Protein AF-A0A961Y3U8-F1 (afdb_monomer)

Secondary structure (DSSP, 8-state):
--GGGGG---SSS-----------HHHHHHHHHHHHHS-EEHHHHHHHH--S-HHHHHHHHHHIIIII--EEEEPP-S-TT-GGGGPPEEEE-HHHHHHHHHTT-PPPPSS------S----HHHHHHHHHHHHHHT-

Radius of gyration: 15.27 Å; Cα contacts (8 Å, |Δi|>4): 155; chains: 1; bounding box: 36×42×36 Å

Foldseek 3Di:
DDPVVVPDADPADADAPQDDDDDDPLNLVVLQVLLQLFKDFLVLSCLSSVDPDSVVVVVVVNCCVHHQVQKHWDQQPDDPPDPCSRTTIIHGDPSVVVVCVVVVNHDDHNDDDDPDDDDDNDVVSVVSVVVSCVVSVD

Solvent-accessible surface area (backbone atoms only — not comparable to full-atom values): 8425 Å² total; per-residue (Å²): 135,71,82,75,71,80,74,66,74,57,88,73,52,74,63,59,84,81,62,88,77,83,86,46,75,68,55,53,50,51,46,40,52,21,58,21,63,42,61,35,42,64,66,54,52,40,68,75,66,61,60,98,44,65,68,61,50,53,53,47,56,45,46,37,34,30,55,70,39,28,32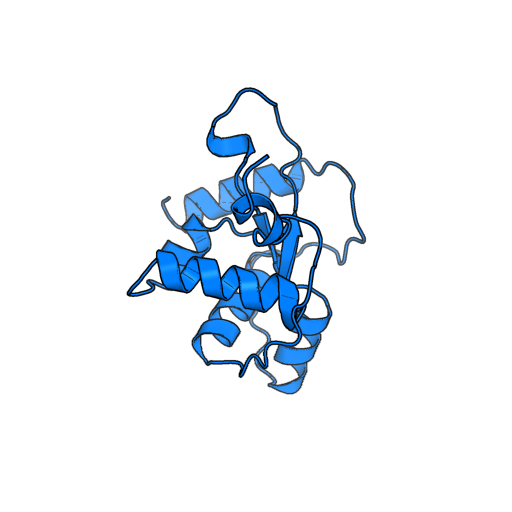,43,60,44,79,56,84,54,63,101,83,48,88,70,38,75,50,58,34,35,27,52,23,70,61,31,50,55,53,29,55,78,67,73,57,69,62,80,60,79,55,94,67,77,94,73,82,77,92,68,82,52,72,64,57,57,53,49,41,55,54,47,31,64,75,69,74,102

Mean predicted aligned error: 8.27 Å

Nearest PDB structures (foldseek):
  5x11-assembly2_E  TM=5.876E-01  e=1.554E-01  Bacillus spizizenii str. W23
  5yi2-assembly2_E  TM=6.083E-01  e=3.438E-01  Lactococcus lactis subsp. lactis Il1403
  4yif-assembly1_A  TM=4.173E-01  e=4.577E-02  Mycobacterium tuberculosis H37Rv
  5fj9-assembly1_O  TM=6.429E-01  e=3.506E+00  Saccharomyces cerevisiae
  5fja-assembly1_O  TM=5.969E-01  e=4.211E+00  Saccharomyces cerevisiae

Sequence (138 aa):
MSPETLLRRSRFRRTPAGKRVEVTTRDIAILQWLYRYRYLSRDHLIAAIGPRSQKRFIERLGDLFHETGFIARRVPAAEPFSARATQAIYEIAAKGIEYLEQLEMLPNRAVTFSRQTKRSYNPQALHTMAIIDALLAI

pLDDT: mean 80.0, std 17.68, range [35.94, 97.94]

Structure (mmCIF, N/CA/C/O backbone):
data_AF-A0A961Y3U8-F1
#
_entry.id   AF-A0A961Y3U8-F1
#
loop_
_atom_site.group_PDB
_atom_site.id
_atom_site.type_symbol
_atom_site.label_atom_id
_atom_site.label_alt_id
_atom_site.label_comp_id
_atom_site.label_asym_id
_atom_site.label_entity_id
_atom_site.label_seq_id
_atom_site.pdbx_PDB_ins_code
_atom_site.Cartn_x
_atom_site.Cartn_y
_atom_site.Cartn_z
_atom_site.occupancy
_atom_site.B_iso_or_equiv
_atom_site.auth_seq_id
_atom_site.auth_comp_id
_atom_site.auth_asym_id
_atom_site.auth_atom_id
_atom_site.pdbx_PDB_model_num
ATOM 1 N N . MET A 1 1 ? 12.735 25.930 17.504 1.00 41.12 1 MET A N 1
ATOM 2 C CA . MET A 1 1 ? 12.344 24.562 17.091 1.00 41.12 1 MET A CA 1
ATOM 3 C C . MET A 1 1 ? 10.841 24.593 16.829 1.00 41.12 1 MET A C 1
ATOM 5 O O . MET A 1 1 ? 10.092 24.765 17.780 1.00 41.12 1 MET A O 1
ATOM 9 N N . SER A 1 2 ? 10.399 24.612 15.566 1.00 35.94 2 SER A N 1
ATOM 10 C CA . SER A 1 2 ? 8.998 24.928 15.224 1.00 35.94 2 SER A CA 1
ATOM 11 C C . SER A 1 2 ? 8.033 23.762 15.520 1.00 35.94 2 SER A C 1
ATOM 13 O O . SER A 1 2 ? 8.374 22.610 15.221 1.00 35.94 2 SER A O 1
ATOM 15 N N . PRO A 1 3 ? 6.824 24.037 16.056 1.00 47.81 3 PRO A N 1
ATOM 16 C CA . PRO A 1 3 ? 5.859 23.028 16.522 1.00 47.81 3 PRO A CA 1
ATOM 17 C C . PRO A 1 3 ? 5.333 22.072 15.431 1.00 47.81 3 PRO A C 1
ATOM 19 O O . PRO A 1 3 ? 4.791 21.015 15.742 1.00 47.81 3 PRO A O 1
ATOM 22 N N . GLU A 1 4 ? 5.552 22.376 14.151 1.00 48.09 4 GLU A N 1
ATOM 23 C CA . GLU A 1 4 ? 5.099 21.559 13.014 1.00 48.09 4 GLU A CA 1
ATOM 24 C C . GLU A 1 4 ? 5.853 20.228 12.849 1.00 48.09 4 GLU A C 1
ATOM 26 O O . GLU A 1 4 ? 5.362 19.298 12.206 1.00 48.09 4 GLU A O 1
ATOM 31 N N . THR A 1 5 ? 7.035 20.090 13.454 1.00 46.62 5 THR A N 1
ATOM 32 C CA . THR A 1 5 ? 7.845 18.864 13.337 1.00 46.62 5 THR A CA 1
ATOM 33 C C . THR A 1 5 ? 7.292 17.685 14.150 1.00 46.62 5 THR A C 1
ATOM 35 O O . THR A 1 5 ? 7.612 16.537 13.841 1.00 46.62 5 THR A O 1
ATOM 38 N N . LEU A 1 6 ? 6.397 17.934 15.115 1.00 48.31 6 LEU A N 1
ATOM 39 C CA . LEU A 1 6 ? 5.789 16.912 15.982 1.00 48.31 6 LEU A CA 1
ATOM 40 C C . LEU A 1 6 ? 4.635 16.124 15.325 1.00 48.31 6 LEU A C 1
ATOM 42 O O . LEU A 1 6 ? 4.268 15.061 15.818 1.00 48.31 6 LEU A O 1
ATOM 46 N N . LEU A 1 7 ? 4.083 16.593 14.198 1.00 59.19 7 LEU A N 1
ATOM 47 C CA . LEU A 1 7 ? 2.902 15.992 13.546 1.00 59.19 7 LEU A CA 1
ATOM 48 C C . LEU A 1 7 ? 3.224 15.052 12.370 1.00 59.19 7 LEU A C 1
ATOM 50 O O . LEU A 1 7 ? 2.327 14.396 11.830 1.00 59.19 7 LEU A O 1
ATOM 54 N N . ARG A 1 8 ? 4.491 14.945 11.946 1.00 69.44 8 ARG A N 1
ATOM 55 C CA . ARG A 1 8 ? 4.863 14.120 10.787 1.00 69.44 8 ARG A CA 1
ATOM 56 C C . ARG A 1 8 ? 5.069 12.659 11.190 1.00 69.44 8 ARG A C 1
ATOM 58 O O . ARG A 1 8 ? 6.052 12.308 11.836 1.00 69.44 8 ARG A O 1
ATOM 65 N N . ARG A 1 9 ? 4.167 11.776 10.745 1.00 80.19 9 ARG A N 1
ATOM 66 C CA . ARG A 1 9 ? 4.288 10.324 10.969 1.00 80.19 9 ARG A CA 1
ATOM 67 C C . ARG A 1 9 ? 5.557 9.760 10.322 1.00 80.19 9 ARG A C 1
ATOM 69 O O . ARG A 1 9 ? 5.947 10.166 9.224 1.00 80.19 9 ARG A O 1
ATOM 76 N N . SER A 1 10 ? 6.190 8.797 10.995 1.00 82.69 10 SER A N 1
ATOM 77 C CA . SER A 1 10 ? 7.410 8.156 10.495 1.00 82.69 10 SER A CA 1
ATOM 78 C C . SER A 1 10 ? 7.162 7.451 9.162 1.00 82.69 10 SER A C 1
ATOM 80 O O . SER A 1 10 ? 6.162 6.772 8.967 1.00 82.69 10 SER A O 1
ATOM 82 N N . ARG A 1 11 ? 8.100 7.558 8.220 1.00 77.62 11 ARG A N 1
ATOM 83 C CA . ARG A 1 11 ? 7.929 6.935 6.903 1.00 77.62 11 ARG A CA 1
ATOM 84 C C . ARG A 1 11 ? 7.971 5.406 6.948 1.00 77.62 11 ARG A C 1
ATOM 86 O O . ARG A 1 11 ? 7.257 4.776 6.170 1.00 77.62 11 ARG A O 1
ATOM 93 N N . PHE A 1 12 ? 8.794 4.838 7.830 1.00 82.31 12 PHE A N 1
ATOM 94 C CA . PHE A 1 12 ? 9.120 3.404 7.865 1.00 82.31 12 PHE A CA 1
ATOM 95 C C . PHE A 1 12 ? 8.744 2.717 9.181 1.00 82.31 12 PHE A C 1
ATOM 97 O O . PHE A 1 12 ? 8.661 1.491 9.231 1.00 82.31 12 PHE A O 1
ATOM 104 N N . ARG A 1 13 ? 8.489 3.483 10.247 1.00 85.94 13 ARG A N 1
ATOM 105 C CA . ARG A 1 13 ? 7.957 2.961 11.509 1.00 85.94 13 ARG A CA 1
ATOM 106 C C . ARG A 1 13 ? 6.463 3.261 11.579 1.00 85.94 13 ARG A C 1
ATOM 108 O O . ARG A 1 13 ? 6.029 4.354 11.229 1.00 85.94 13 ARG A O 1
ATOM 115 N N . ARG A 1 14 ? 5.665 2.288 12.022 1.00 89.19 14 ARG A N 1
ATOM 116 C CA . ARG A 1 14 ? 4.233 2.511 12.248 1.00 89.19 14 ARG A CA 1
ATOM 117 C C . ARG A 1 14 ? 4.042 3.390 13.484 1.00 89.19 14 ARG A C 1
ATOM 119 O O . ARG A 1 14 ? 4.683 3.163 14.507 1.00 89.19 14 ARG A O 1
ATOM 126 N N . THR A 1 15 ? 3.143 4.359 13.368 1.00 90.12 15 THR A N 1
ATOM 127 C CA . THR A 1 15 ? 2.723 5.268 14.434 1.00 90.12 15 THR A CA 1
ATOM 128 C C . THR A 1 15 ? 1.208 5.423 14.277 1.00 90.12 15 THR A C 1
ATOM 130 O O . THR A 1 15 ? 0.771 6.365 13.612 1.00 90.12 15 THR A O 1
ATOM 133 N N . PRO A 1 16 ? 0.417 4.433 14.738 1.00 87.31 16 PRO A N 1
ATOM 134 C CA . PRO A 1 16 ? -1.040 4.507 14.675 1.00 87.31 16 PRO A CA 1
ATOM 135 C C . PRO A 1 16 ? -1.517 5.713 15.483 1.00 87.31 16 PRO A C 1
ATOM 137 O O . PRO A 1 16 ? -0.977 5.970 16.558 1.00 87.31 16 PRO A O 1
ATOM 140 N N . ALA A 1 17 ? -2.515 6.440 14.986 1.00 89.19 17 ALA A N 1
ATOM 141 C CA . ALA A 1 17 ? -3.150 7.519 15.749 1.00 89.19 17 ALA A CA 1
ATOM 142 C C . ALA A 1 17 ? -4.552 7.138 16.241 1.00 89.19 17 ALA A C 1
ATOM 144 O O . ALA A 1 17 ? -5.278 7.994 16.736 1.00 89.19 17 ALA A O 1
ATOM 145 N N . GLY A 1 18 ? -4.960 5.877 16.060 1.00 87.62 18 GLY A N 1
ATOM 146 C CA . GLY A 1 18 ? -6.297 5.412 16.433 1.00 87.62 18 GLY A CA 1
ATOM 147 C C . GLY A 1 18 ? -7.384 5.859 15.456 1.00 87.62 18 GLY A C 1
ATOM 148 O O . GLY A 1 18 ? -8.572 5.774 15.765 1.00 87.62 18 GLY A O 1
ATOM 149 N N . LYS A 1 19 ? -7.001 6.325 14.261 1.00 89.25 19 LYS A N 1
ATOM 150 C CA . LYS A 1 19 ? -7.957 6.671 13.210 1.00 89.25 19 LYS A CA 1
ATOM 151 C C . LYS A 1 19 ? -8.666 5.396 12.754 1.00 89.25 19 LYS A C 1
ATOM 153 O O . LYS A 1 19 ? -8.016 4.446 12.320 1.00 89.25 19 LYS A O 1
ATOM 158 N N . ARG A 1 20 ? -10.001 5.392 12.792 1.00 89.69 20 ARG A N 1
ATOM 159 C CA . ARG A 1 20 ? -10.791 4.321 12.173 1.00 89.69 20 ARG A CA 1
ATOM 160 C C . ARG A 1 20 ? -10.642 4.405 10.656 1.00 89.69 20 ARG A C 1
ATOM 162 O O . ARG A 1 20 ? -10.902 5.445 10.052 1.00 89.69 20 ARG A O 1
ATOM 169 N N . VAL A 1 21 ? -10.183 3.313 10.054 1.00 92.12 21 VAL A N 1
ATOM 170 C CA . VAL A 1 21 ? -9.986 3.188 8.610 1.00 92.12 21 VAL A CA 1
ATOM 171 C C . VAL A 1 21 ? -10.966 2.147 8.094 1.00 92.12 21 VAL A C 1
ATOM 173 O O . VAL A 1 21 ? -10.732 0.951 8.234 1.00 92.12 21 VAL A O 1
ATOM 176 N N . GLU A 1 22 ? -12.063 2.606 7.498 1.00 95.56 22 GLU A N 1
ATOM 177 C CA . GLU A 1 22 ? -12.980 1.735 6.758 1.00 95.56 22 GLU A CA 1
ATOM 178 C C . GLU A 1 22 ? -12.334 1.330 5.441 1.00 95.56 22 GLU A C 1
ATOM 180 O O . GLU A 1 22 ? -11.902 2.196 4.678 1.00 95.56 22 GLU A O 1
ATOM 185 N N . VAL A 1 23 ? -12.222 0.030 5.190 1.00 96.00 23 VAL A N 1
ATOM 186 C CA . VAL A 1 23 ? -11.562 -0.505 3.997 1.00 96.00 23 VAL A CA 1
ATOM 187 C C . VAL A 1 23 ? -12.485 -0.350 2.790 1.00 96.00 23 VAL A C 1
ATOM 189 O O . VAL A 1 23 ? -13.647 -0.736 2.831 1.00 96.00 23 VAL A O 1
ATOM 192 N N . THR A 1 24 ? -11.965 0.220 1.706 1.00 96.81 24 THR A N 1
ATOM 193 C CA . THR A 1 24 ? -12.710 0.468 0.466 1.00 96.81 24 THR A CA 1
ATOM 194 C C . THR A 1 24 ? -12.322 -0.527 -0.625 1.00 96.81 24 THR A C 1
ATOM 196 O O . THR A 1 24 ? -11.246 -1.126 -0.582 1.00 96.81 24 THR A O 1
ATOM 199 N N . THR A 1 25 ? -13.125 -0.622 -1.688 1.00 96.81 25 THR A N 1
ATOM 200 C CA . THR A 1 25 ? -12.800 -1.426 -2.882 1.00 96.81 25 THR A CA 1
ATOM 201 C C . THR A 1 25 ? -11.451 -1.046 -3.500 1.00 96.81 25 THR A C 1
ATOM 203 O O . THR A 1 25 ? -10.725 -1.901 -4.001 1.00 96.81 25 THR A O 1
ATOM 206 N N . ARG A 1 26 ? -11.060 0.235 -3.421 1.00 96.88 26 ARG A N 1
ATOM 207 C CA . ARG A 1 26 ? -9.742 0.687 -3.892 1.00 96.88 26 ARG A CA 1
ATOM 208 C C . ARG A 1 26 ? -8.612 0.135 -3.030 1.00 96.88 26 ARG A C 1
ATOM 210 O O . ARG A 1 26 ? -7.555 -0.185 -3.559 1.00 96.88 26 ARG A O 1
ATOM 217 N N . ASP A 1 27 ? -8.819 0.035 -1.722 1.00 97.69 27 ASP A N 1
ATOM 218 C CA . ASP A 1 27 ? -7.814 -0.539 -0.831 1.00 97.69 27 ASP A CA 1
ATOM 219 C C . ASP A 1 27 ? -7.657 -2.034 -1.095 1.00 97.69 27 ASP A C 1
ATOM 221 O O . ASP A 1 27 ? -6.530 -2.508 -1.185 1.00 97.69 27 ASP A O 1
ATOM 225 N N . ILE A 1 28 ? -8.764 -2.749 -1.326 1.00 97.94 28 ILE A N 1
ATOM 226 C CA . ILE A 1 28 ? -8.739 -4.152 -1.761 1.00 97.94 28 ILE A CA 1
ATOM 227 C C . ILE A 1 28 ? -7.921 -4.288 -3.051 1.00 97.94 28 ILE A C 1
ATOM 229 O O . ILE A 1 28 ? -7.007 -5.108 -3.102 1.00 97.94 28 ILE A O 1
ATOM 233 N N . ALA A 1 29 ? -8.160 -3.430 -4.049 1.00 97.38 29 ALA A N 1
ATOM 234 C CA . ALA A 1 29 ? -7.377 -3.431 -5.283 1.00 97.38 29 ALA A CA 1
ATOM 235 C C . ALA A 1 29 ? -5.876 -3.203 -5.016 1.00 97.38 29 ALA A C 1
ATOM 237 O O . ALA A 1 29 ? -5.042 -3.937 -5.542 1.00 97.38 29 ALA A O 1
ATOM 238 N N . ILE A 1 30 ? -5.508 -2.250 -4.149 1.00 97.19 30 ILE A N 1
ATOM 239 C CA . ILE A 1 30 ? -4.106 -2.038 -3.743 1.00 97.19 30 ILE A CA 1
ATOM 240 C C . ILE A 1 30 ? -3.511 -3.325 -3.154 1.00 97.19 30 ILE A C 1
ATOM 242 O O . ILE A 1 30 ? -2.405 -3.713 -3.532 1.00 97.19 30 ILE A O 1
ATOM 246 N N . LEU A 1 31 ? -4.229 -4.002 -2.251 1.00 96.94 31 LEU A N 1
ATOM 247 C CA . LEU A 1 31 ? -3.763 -5.254 -1.652 1.00 96.94 31 LEU A CA 1
ATOM 248 C C . LEU A 1 31 ? -3.597 -6.354 -2.705 1.00 96.94 31 LEU A C 1
ATOM 250 O O . LEU A 1 31 ? -2.580 -7.039 -2.697 1.00 96.94 31 LEU A O 1
ATOM 254 N N . GLN A 1 32 ? -4.532 -6.494 -3.644 1.00 95.50 32 GLN A N 1
ATOM 255 C CA . GLN A 1 32 ? -4.444 -7.483 -4.722 1.00 95.50 32 GLN A CA 1
ATOM 256 C C . GLN A 1 32 ? -3.228 -7.244 -5.625 1.00 95.50 32 GLN A C 1
ATOM 258 O O . GLN A 1 32 ? -2.491 -8.183 -5.930 1.00 95.50 32 GLN A O 1
ATOM 263 N N . TRP A 1 33 ? -2.960 -5.991 -5.998 1.00 94.62 33 TRP A N 1
ATOM 264 C CA . TRP A 1 33 ? -1.767 -5.623 -6.765 1.00 94.62 33 TRP A CA 1
ATOM 265 C C . TRP A 1 33 ? -0.478 -5.928 -5.995 1.00 94.62 33 TRP A C 1
ATOM 267 O O . TRP A 1 33 ? 0.448 -6.537 -6.539 1.00 94.62 33 TRP A O 1
ATOM 277 N N . LEU A 1 34 ? -0.434 -5.575 -4.708 1.00 92.94 34 LEU A N 1
ATOM 278 C CA . LEU A 1 34 ? 0.704 -5.880 -3.841 1.00 92.94 34 LEU A CA 1
ATOM 279 C C . LEU A 1 34 ? 0.873 -7.382 -3.596 1.00 92.94 34 LEU A C 1
ATOM 281 O O . LEU A 1 34 ? 2.002 -7.841 -3.472 1.00 92.94 34 LEU A O 1
ATOM 285 N N . TYR A 1 35 ? -0.201 -8.169 -3.559 1.00 91.81 35 TYR A N 1
ATOM 286 C CA . TYR A 1 35 ? -0.107 -9.626 -3.492 1.00 91.81 35 TYR A CA 1
ATOM 287 C C . TYR A 1 35 ? 0.463 -10.195 -4.793 1.00 91.81 35 TYR A C 1
ATOM 289 O O . TYR A 1 35 ? 1.412 -10.985 -4.771 1.00 91.81 35 TYR A O 1
ATOM 297 N N . ARG A 1 36 ? -0.080 -9.748 -5.932 1.00 88.69 36 ARG A N 1
ATOM 298 C CA . ARG A 1 36 ? 0.279 -10.235 -7.265 1.00 88.69 36 ARG A CA 1
ATOM 299 C C . ARG A 1 36 ? 1.747 -10.000 -7.599 1.00 88.69 36 ARG A C 1
ATOM 301 O O . ARG A 1 36 ? 2.376 -10.927 -8.103 1.00 88.69 36 ARG A O 1
ATOM 308 N N . TYR A 1 37 ? 2.272 -8.809 -7.300 1.00 84.56 37 TYR A N 1
ATOM 309 C CA . TYR A 1 37 ? 3.621 -8.375 -7.698 1.00 84.56 37 TYR A CA 1
ATOM 310 C C . TYR A 1 37 ? 4.618 -8.247 -6.544 1.00 84.56 37 TYR A C 1
ATOM 312 O O . TYR A 1 37 ? 5.812 -8.073 -6.776 1.00 84.56 37 TYR A O 1
ATOM 320 N N . ARG A 1 38 ? 4.158 -8.386 -5.295 1.00 83.12 38 ARG A N 1
ATOM 321 C CA . ARG A 1 38 ? 4.935 -8.312 -4.044 1.00 83.12 38 ARG A CA 1
ATOM 322 C C . ARG A 1 38 ? 5.550 -6.948 -3.715 1.00 83.12 38 ARG A C 1
ATOM 324 O O . ARG A 1 38 ? 5.432 -6.530 -2.566 1.00 83.12 38 ARG A O 1
ATOM 331 N N . TYR A 1 39 ? 6.211 -6.287 -4.662 1.00 85.94 39 TYR A N 1
ATOM 332 C CA . TYR A 1 39 ? 6.931 -5.032 -4.454 1.00 85.94 39 TYR A CA 1
ATOM 333 C C . TYR A 1 39 ? 6.474 -3.990 -5.464 1.00 85.94 39 TYR A C 1
ATOM 335 O O . TYR A 1 39 ? 6.718 -4.138 -6.653 1.00 85.94 39 TYR A O 1
ATOM 343 N N . LEU A 1 40 ? 5.821 -2.927 -5.000 1.00 88.19 40 LEU A N 1
ATOM 344 C CA . LEU A 1 40 ? 5.397 -1.830 -5.870 1.00 88.19 40 LEU A CA 1
ATOM 345 C C . LEU A 1 40 ? 5.845 -0.493 -5.290 1.00 88.19 40 LEU A C 1
ATOM 347 O O . LEU A 1 40 ? 5.769 -0.265 -4.082 1.00 88.19 40 LEU A O 1
ATOM 351 N N . SER A 1 41 ? 6.317 0.407 -6.151 1.00 88.81 41 SER A N 1
ATOM 352 C CA . SER A 1 41 ? 6.553 1.797 -5.778 1.00 88.81 41 SER A CA 1
ATOM 353 C C . SER A 1 41 ? 5.217 2.542 -5.691 1.00 88.81 41 SER A C 1
ATOM 355 O O . SER A 1 41 ? 4.157 2.036 -6.071 1.00 88.81 41 SER A O 1
ATOM 357 N N . ARG A 1 42 ? 5.258 3.786 -5.206 1.00 90.88 42 ARG A N 1
ATOM 358 C CA . ARG A 1 42 ? 4.098 4.680 -5.309 1.00 90.88 42 ARG A CA 1
ATOM 359 C C . ARG A 1 42 ? 3.651 4.836 -6.766 1.00 90.88 42 ARG A C 1
ATOM 361 O O . ARG A 1 42 ? 2.452 4.847 -7.016 1.00 90.88 42 ARG A O 1
ATOM 368 N N . ASP A 1 43 ? 4.594 4.980 -7.689 1.00 89.00 43 ASP A N 1
ATOM 369 C CA . ASP A 1 43 ? 4.280 5.341 -9.069 1.00 89.00 43 ASP A CA 1
ATOM 370 C C . ASP A 1 43 ? 3.677 4.138 -9.811 1.00 89.00 43 ASP A C 1
ATOM 372 O O . ASP A 1 43 ? 2.666 4.302 -10.487 1.00 89.00 43 ASP A O 1
ATOM 376 N N . HIS A 1 44 ? 4.149 2.914 -9.524 1.00 90.69 44 HIS A N 1
ATOM 377 C CA . HIS A 1 44 ? 3.483 1.673 -9.947 1.00 90.69 44 HIS A CA 1
ATOM 378 C C . HIS A 1 44 ? 2.033 1.607 -9.479 1.00 90.69 44 HIS A C 1
ATOM 380 O O . HIS A 1 44 ? 1.132 1.332 -10.264 1.00 90.69 44 HIS A O 1
ATOM 386 N N . LEU A 1 45 ? 1.795 1.873 -8.193 1.00 93.44 45 LEU A N 1
ATOM 387 C CA . LEU A 1 45 ? 0.447 1.845 -7.633 1.00 93.44 45 LEU A CA 1
ATOM 388 C C . LEU A 1 45 ? -0.443 2.948 -8.223 1.00 93.44 45 LEU A C 1
ATOM 390 O O . LEU A 1 45 ? -1.630 2.721 -8.424 1.00 93.44 45 LEU A O 1
ATOM 394 N N . ILE A 1 46 ? 0.103 4.131 -8.514 1.00 93.69 46 ILE A N 1
ATOM 395 C CA . ILE A 1 46 ? -0.648 5.215 -9.157 1.00 93.69 46 ILE A CA 1
ATOM 396 C C . ILE A 1 46 ? -1.029 4.830 -10.585 1.00 93.69 46 ILE A C 1
ATOM 398 O O . ILE A 1 46 ? -2.191 4.992 -10.944 1.00 93.69 46 ILE A O 1
ATOM 402 N N . ALA A 1 47 ? -0.100 4.305 -11.379 1.00 91.44 47 ALA A N 1
ATOM 403 C CA . ALA A 1 47 ? -0.396 3.894 -12.747 1.00 91.44 47 ALA A CA 1
ATOM 404 C C . ALA A 1 47 ? -1.374 2.715 -12.801 1.00 91.44 47 ALA A C 1
ATOM 406 O O . ALA A 1 47 ? -2.319 2.742 -13.580 1.00 91.44 47 ALA A O 1
ATOM 407 N N . ALA A 1 48 ? -1.207 1.725 -11.919 1.00 91.25 48 ALA A N 1
ATOM 408 C CA . ALA A 1 48 ? -2.077 0.554 -11.862 1.00 91.25 48 ALA A CA 1
ATOM 409 C C . ALA A 1 48 ? -3.507 0.879 -11.391 1.00 91.25 48 ALA A C 1
ATOM 411 O O . ALA A 1 48 ? -4.467 0.274 -11.862 1.00 91.25 48 ALA A O 1
ATOM 412 N N . ILE A 1 49 ? -3.663 1.806 -10.438 1.00 95.06 49 ILE A N 1
ATOM 413 C CA . ILE A 1 49 ? -4.969 2.131 -9.836 1.00 95.06 49 ILE A CA 1
ATOM 414 C C . ILE A 1 49 ? -5.654 3.322 -10.522 1.00 95.06 49 ILE A C 1
ATOM 416 O O . ILE A 1 49 ? -6.875 3.455 -10.433 1.00 95.06 49 ILE A O 1
ATOM 420 N N . GLY A 1 50 ? -4.898 4.222 -11.156 1.00 94.94 50 GLY A N 1
ATOM 421 C CA . GLY A 1 50 ? -5.420 5.446 -11.770 1.00 94.94 50 GLY A CA 1
ATOM 422 C C . GLY A 1 50 ? -6.202 6.348 -10.799 1.00 94.94 50 GLY A C 1
ATOM 423 O O . GLY A 1 50 ? -7.356 6.692 -11.074 1.00 94.94 50 GLY A O 1
ATOM 424 N N . PRO A 1 51 ? -5.657 6.731 -9.623 1.00 94.88 51 PRO A N 1
ATOM 425 C CA . PRO A 1 51 ? -6.406 7.526 -8.659 1.00 94.88 51 PRO A CA 1
ATOM 426 C C . PRO A 1 51 ? -6.642 8.956 -9.167 1.00 94.88 51 PRO A C 1
ATOM 428 O O . PRO A 1 51 ? -5.713 9.637 -9.589 1.00 94.88 51 PRO A O 1
ATOM 431 N N . ARG A 1 52 ? -7.866 9.474 -8.984 1.00 94.25 52 ARG A N 1
ATOM 432 C CA . ARG A 1 52 ? -8.222 10.873 -9.316 1.00 94.25 52 ARG A CA 1
ATOM 433 C C . ARG A 1 52 ? -7.347 11.920 -8.614 1.00 94.25 52 ARG A C 1
ATOM 435 O O . ARG A 1 52 ? -7.183 13.023 -9.113 1.00 94.25 52 ARG A O 1
ATOM 442 N N . SER A 1 53 ? -6.825 11.601 -7.428 1.00 95.88 53 SER A N 1
ATOM 443 C CA . SER A 1 53 ? -5.939 12.482 -6.665 1.00 95.88 53 SER A CA 1
ATOM 444 C C . SER A 1 53 ? -4.762 11.691 -6.113 1.00 95.88 53 SER A C 1
ATOM 446 O O . SER A 1 53 ? -4.923 10.880 -5.197 1.00 95.88 53 SER A O 1
ATOM 448 N N . GLN A 1 54 ? -3.565 11.969 -6.631 1.00 94.38 54 GLN A N 1
ATOM 449 C CA . GLN A 1 54 ? -2.336 11.338 -6.151 1.00 94.38 54 GLN A CA 1
ATOM 450 C C . GLN A 1 54 ? -2.056 11.681 -4.682 1.00 94.38 54 GLN A C 1
ATOM 452 O O . GLN A 1 54 ? -1.671 10.805 -3.914 1.00 94.38 54 GLN A O 1
ATOM 457 N N . LYS A 1 55 ? -2.317 12.927 -4.255 1.00 93.75 55 LYS A N 1
ATOM 458 C CA . LYS A 1 55 ? -2.138 13.351 -2.856 1.00 93.75 55 LYS A CA 1
ATOM 459 C C . LYS A 1 55 ? -2.970 12.491 -1.898 1.00 93.75 55 LYS A C 1
ATOM 461 O O . LYS A 1 55 ? -2.408 11.868 -1.000 1.00 93.75 55 LYS A O 1
ATOM 466 N N . ARG A 1 56 ? -4.285 12.391 -2.134 1.00 94.69 56 ARG A N 1
ATOM 467 C CA . ARG A 1 56 ? -5.185 11.572 -1.300 1.00 94.69 56 ARG A CA 1
ATOM 468 C C . ARG A 1 56 ? -4.823 10.089 -1.350 1.00 94.69 56 ARG A C 1
ATOM 470 O O . ARG A 1 56 ? -4.954 9.390 -0.353 1.00 94.69 56 ARG A O 1
ATOM 477 N N . PHE A 1 57 ? -4.344 9.605 -2.495 1.00 96.00 57 PHE A N 1
ATOM 478 C CA . PHE A 1 57 ? -3.873 8.229 -2.630 1.00 96.00 57 PHE A CA 1
ATOM 479 C C . PHE A 1 57 ? -2.642 7.952 -1.754 1.00 96.00 57 PHE A C 1
ATOM 481 O O . PHE A 1 57 ? -2.597 6.947 -1.051 1.00 96.00 57 PHE A O 1
ATOM 488 N N . ILE A 1 58 ? -1.673 8.871 -1.719 1.00 93.69 58 ILE A N 1
ATOM 489 C CA . ILE A 1 58 ? -0.484 8.756 -0.860 1.00 93.69 58 ILE A CA 1
ATOM 490 C C . ILE A 1 58 ? -0.865 8.808 0.623 1.00 93.69 58 ILE A C 1
ATOM 492 O O . ILE A 1 58 ? -0.356 8.008 1.409 1.00 93.69 58 ILE A O 1
ATOM 496 N N . GLU A 1 59 ? -1.769 9.713 1.007 1.00 93.88 59 GLU A N 1
ATOM 497 C CA . GLU A 1 59 ? -2.325 9.768 2.367 1.00 93.88 59 GLU A CA 1
ATOM 498 C C . GLU A 1 59 ? -2.977 8.431 2.736 1.00 93.88 59 GLU A C 1
ATOM 500 O O . GLU A 1 59 ? -2.725 7.892 3.816 1.00 93.88 59 GLU A O 1
ATOM 505 N N . ARG A 1 60 ? -3.716 7.829 1.796 1.00 96.00 60 ARG A N 1
ATOM 506 C CA . ARG A 1 60 ? -4.358 6.528 1.987 1.00 96.00 60 ARG A CA 1
ATOM 507 C C . ARG A 1 60 ? -3.363 5.383 2.160 1.00 96.00 60 ARG A C 1
ATOM 509 O O . ARG A 1 60 ? -3.538 4.562 3.056 1.00 96.00 60 ARG A O 1
ATOM 516 N N . LEU A 1 61 ? -2.277 5.355 1.386 1.00 95.94 61 LEU A N 1
ATOM 517 C CA . LEU A 1 61 ? -1.161 4.426 1.621 1.00 95.94 61 LEU A CA 1
ATOM 518 C C . LEU A 1 61 ? -0.498 4.663 2.991 1.00 95.94 61 LEU A C 1
ATOM 520 O O . LEU A 1 61 ? 0.089 3.751 3.574 1.00 95.94 61 LEU A O 1
ATOM 524 N N . GLY A 1 62 ? -0.553 5.889 3.513 1.00 95.00 62 GLY A N 1
ATOM 525 C CA . GLY A 1 62 ? -0.221 6.215 4.900 1.00 95.00 62 GLY A CA 1
ATOM 526 C C . GLY A 1 62 ? -1.134 5.512 5.892 1.00 95.00 62 GLY A C 1
ATOM 527 O O . GLY A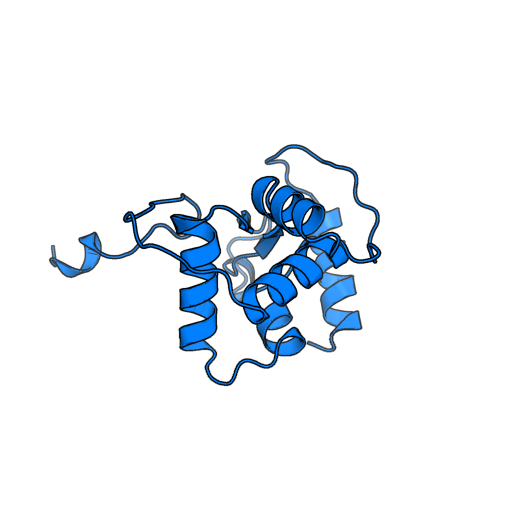 1 62 ? -0.642 4.784 6.748 1.00 95.00 62 GLY A O 1
ATOM 528 N N . ASP A 1 63 ? -2.443 5.690 5.754 1.00 95.94 63 ASP A N 1
ATOM 529 C CA . ASP A 1 63 ? -3.447 5.097 6.642 1.00 95.94 63 ASP A CA 1
ATOM 530 C C . ASP A 1 63 ? -3.401 3.559 6.632 1.00 95.94 63 ASP A C 1
ATOM 532 O O . ASP A 1 63 ? -3.380 2.929 7.691 1.00 95.94 63 ASP A O 1
ATOM 536 N N . LEU A 1 64 ? -3.291 2.940 5.451 1.00 96.69 64 LEU A N 1
ATOM 537 C CA . LEU A 1 64 ? -3.151 1.486 5.325 1.00 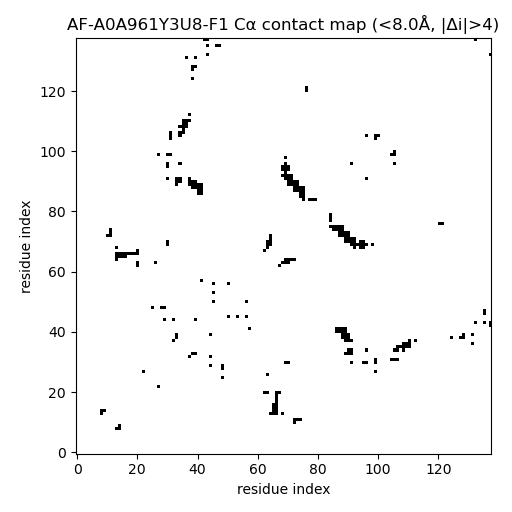96.69 64 LEU A CA 1
ATOM 538 C C . LEU A 1 64 ? -1.881 0.973 6.022 1.00 96.69 64 LEU A C 1
ATOM 540 O O . LEU A 1 64 ? -1.901 -0.075 6.666 1.00 96.69 64 LEU A O 1
ATOM 544 N N . PHE A 1 65 ? -0.777 1.716 5.949 1.00 95.81 65 PHE A N 1
ATOM 545 C CA . PHE A 1 65 ? 0.458 1.342 6.635 1.00 95.81 65 PHE A CA 1
ATOM 546 C C . PHE A 1 65 ? 0.375 1.547 8.155 1.00 95.81 65 PHE A C 1
ATOM 548 O O . PHE A 1 65 ? 0.780 0.663 8.915 1.00 95.81 65 PHE A O 1
ATOM 555 N N . HIS A 1 66 ? -0.098 2.718 8.587 1.00 94.69 66 HIS A N 1
ATOM 556 C CA . HIS A 1 66 ? -0.042 3.166 9.975 1.00 94.69 66 HIS A CA 1
ATOM 557 C C . HIS A 1 66 ? -1.150 2.589 10.843 1.00 94.69 66 HIS A C 1
ATOM 559 O O . HIS A 1 66 ? -0.854 2.157 11.952 1.00 94.69 66 HIS A O 1
ATOM 565 N N . GLU A 1 67 ? -2.386 2.597 10.354 1.00 95.44 67 GLU A N 1
ATOM 566 C CA . GLU A 1 67 ? -3.561 2.279 11.166 1.00 95.44 67 GLU A CA 1
ATOM 567 C C . GLU A 1 67 ? -3.939 0.801 11.024 1.00 95.44 67 GLU A C 1
ATOM 569 O O . GLU A 1 67 ? -4.072 0.097 12.019 1.00 95.44 67 GLU A O 1
ATOM 574 N N . THR A 1 68 ? -4.045 0.292 9.790 1.00 95.50 68 THR A N 1
ATOM 575 C CA . THR A 1 68 ? -4.481 -1.104 9.558 1.00 95.50 68 THR A CA 1
ATOM 576 C C . THR A 1 68 ? -3.330 -2.107 9.670 1.00 95.50 68 THR A C 1
ATOM 578 O O . THR A 1 68 ? -3.493 -3.244 10.116 1.00 95.50 68 THR A O 1
ATOM 581 N N . GLY A 1 69 ? -2.130 -1.690 9.253 1.00 95.00 69 GLY A N 1
ATOM 582 C CA . GLY A 1 69 ? -0.978 -2.573 9.115 1.00 95.00 69 GLY A CA 1
ATOM 583 C C . GLY A 1 69 ? -1.087 -3.574 7.960 1.00 95.00 69 GLY A C 1
ATOM 584 O O . GLY A 1 69 ? -0.277 -4.500 7.924 1.00 95.00 69 GLY A O 1
ATOM 585 N N . PHE A 1 70 ? -2.033 -3.398 7.030 1.00 96.62 70 PHE A N 1
ATOM 586 C CA . PHE A 1 70 ? -2.243 -4.285 5.877 1.00 96.62 70 PHE A CA 1
ATOM 587 C C . PHE A 1 70 ? -1.117 -4.232 4.848 1.00 96.62 70 PHE A C 1
ATOM 589 O O . PHE A 1 70 ? -0.873 -5.208 4.143 1.00 96.62 70 PHE A O 1
ATOM 596 N N . ILE A 1 71 ? -0.390 -3.117 4.797 1.00 95.56 71 ILE A N 1
ATOM 597 C CA . ILE A 1 71 ? 0.806 -2.974 3.968 1.00 95.56 71 ILE A CA 1
ATOM 598 C C . ILE A 1 71 ? 2.028 -2.698 4.841 1.00 95.56 71 ILE A C 1
ATOM 600 O O . ILE A 1 71 ? 1.928 -2.214 5.978 1.00 95.56 71 ILE A O 1
ATOM 604 N N . ALA A 1 72 ? 3.201 -3.009 4.311 1.00 92.06 72 ALA A N 1
ATOM 605 C CA . ALA A 1 72 ? 4.489 -2.648 4.875 1.00 92.06 72 ALA A CA 1
ATOM 606 C C . ALA A 1 72 ? 5.280 -1.790 3.882 1.00 92.06 72 ALA A C 1
ATOM 608 O O . ALA A 1 72 ? 4.955 -1.698 2.699 1.00 92.06 72 ALA A O 1
ATOM 609 N N . ARG A 1 73 ? 6.297 -1.104 4.405 1.00 90.19 73 ARG A N 1
ATOM 610 C CA . ARG A 1 73 ? 7.200 -0.258 3.629 1.00 90.19 73 ARG A CA 1
ATOM 611 C C . ARG A 1 73 ? 8.618 -0.742 3.836 1.00 90.19 73 ARG A C 1
ATOM 613 O O . ARG A 1 73 ? 9.051 -0.904 4.978 1.00 90.19 73 ARG A O 1
ATOM 620 N N . ARG A 1 74 ? 9.342 -0.919 2.740 1.00 81.00 74 ARG A N 1
ATOM 621 C CA . ARG A 1 74 ? 10.769 -1.216 2.752 1.00 81.00 74 ARG A CA 1
ATOM 622 C C . ARG A 1 74 ? 11.573 0.028 2.422 1.00 81.00 74 ARG A C 1
ATOM 624 O O . ARG A 1 74 ? 11.165 0.857 1.607 1.00 81.00 74 ARG A O 1
ATOM 631 N N . VAL A 1 75 ? 12.723 0.127 3.078 1.00 71.06 75 VAL A N 1
ATOM 632 C CA . VAL A 1 75 ? 13.801 1.019 2.657 1.00 71.06 75 VAL A CA 1
ATOM 633 C C . VAL A 1 75 ? 14.479 0.322 1.473 1.00 71.06 75 VAL A C 1
ATOM 635 O O . VAL A 1 75 ? 14.846 -0.849 1.626 1.00 71.06 75 VAL A O 1
ATOM 638 N N . PRO A 1 76 ? 14.590 0.960 0.294 1.00 65.94 76 PRO A N 1
ATOM 639 C CA . PRO A 1 76 ? 15.380 0.417 -0.802 1.00 65.94 76 PRO A CA 1
ATOM 640 C C . PRO A 1 76 ? 16.795 0.136 -0.316 1.00 65.94 76 PRO A C 1
ATOM 642 O O . PRO A 1 76 ? 17.355 0.895 0.469 1.00 65.94 76 PRO A O 1
ATOM 645 N N . ALA A 1 77 ? 17.364 -0.974 -0.760 1.00 60.91 77 ALA A N 1
ATOM 646 C CA . ALA A 1 77 ? 18.654 -1.420 -0.265 1.00 60.91 77 ALA A CA 1
ATOM 647 C C . ALA A 1 77 ? 19.848 -0.764 -1.006 1.00 60.91 77 ALA A C 1
ATOM 649 O O . ALA A 1 77 ? 20.981 -1.113 -0.704 1.00 60.91 77 ALA A O 1
ATOM 650 N N . ALA A 1 78 ? 19.625 0.164 -1.955 1.00 55.38 78 ALA A N 1
ATOM 651 C CA . ALA A 1 78 ? 20.659 0.651 -2.880 1.00 55.38 78 ALA A CA 1
ATOM 652 C C . ALA A 1 78 ? 20.918 2.174 -2.865 1.00 55.38 78 ALA A C 1
ATOM 654 O O . ALA A 1 78 ? 20.003 2.977 -2.710 1.00 55.38 78 ALA A O 1
ATOM 655 N N . GLU A 1 79 ? 22.213 2.455 -3.044 1.00 50.53 79 GLU A N 1
ATOM 656 C CA . GLU A 1 79 ? 23.061 3.657 -3.102 1.00 50.53 79 GLU A CA 1
ATOM 657 C C . GLU A 1 79 ? 22.546 5.062 -2.711 1.00 50.53 79 GLU A C 1
ATOM 659 O O . GLU A 1 79 ? 21.584 5.572 -3.289 1.00 50.53 79 GLU A O 1
ATOM 664 N N . PRO A 1 80 ? 23.291 5.778 -1.836 1.00 47.97 80 PRO A N 1
ATOM 665 C CA . PRO A 1 80 ? 22.947 7.113 -1.330 1.00 47.97 80 PRO A CA 1
ATOM 666 C C . PRO A 1 80 ? 22.941 8.247 -2.377 1.00 47.97 80 PRO A C 1
ATOM 668 O O . PRO A 1 80 ? 22.655 9.383 -2.010 1.00 47.97 80 PRO A O 1
ATOM 671 N N . PHE A 1 81 ? 23.219 7.971 -3.657 1.00 47.03 81 PHE A N 1
ATOM 672 C CA . PHE A 1 81 ? 23.435 8.996 -4.688 1.00 47.03 81 PHE A CA 1
ATOM 673 C C . PHE A 1 81 ? 22.398 9.053 -5.822 1.00 47.03 81 PHE A C 1
ATOM 675 O O . PHE A 1 81 ? 22.527 9.905 -6.698 1.00 47.03 81 PHE A O 1
ATOM 682 N N . SER A 1 82 ? 21.330 8.241 -5.812 1.00 54.06 82 SER A N 1
ATOM 683 C CA . SER A 1 82 ? 20.236 8.405 -6.789 1.00 54.06 82 SER A CA 1
ATOM 684 C C . SER A 1 82 ? 18.982 9.018 -6.157 1.00 54.06 82 SER A C 1
ATOM 686 O O . SER A 1 82 ? 18.525 8.595 -5.098 1.00 54.06 82 SER A O 1
ATOM 688 N N . ALA A 1 83 ? 18.355 9.990 -6.831 1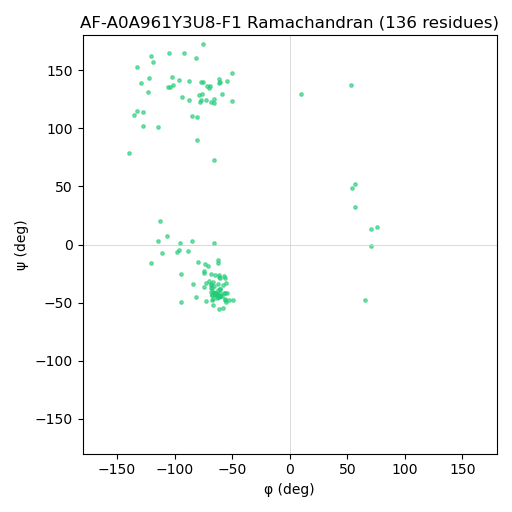.00 50.84 83 ALA A N 1
ATOM 689 C CA . ALA A 1 83 ? 17.088 10.577 -6.377 1.00 50.84 83 ALA A CA 1
ATOM 690 C C . ALA A 1 83 ? 15.973 9.516 -6.206 1.00 50.84 83 ALA A C 1
ATOM 692 O O . ALA A 1 83 ? 15.097 9.658 -5.348 1.00 50.84 83 ALA A O 1
ATOM 693 N N . ARG A 1 84 ? 16.052 8.408 -6.964 1.00 52.09 84 ARG A N 1
ATOM 694 C CA . ARG A 1 84 ? 15.151 7.245 -6.877 1.00 52.09 84 ARG A CA 1
ATOM 695 C C . ARG A 1 84 ? 15.408 6.354 -5.648 1.00 52.09 84 ARG A C 1
ATOM 697 O O . ARG A 1 84 ? 14.472 5.706 -5.180 1.00 52.09 84 ARG A O 1
ATOM 704 N N . ALA A 1 85 ? 16.605 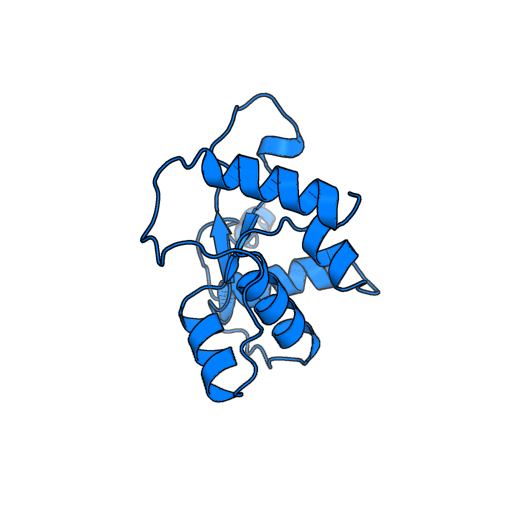6.376 -5.051 1.00 49.12 85 ALA A N 1
ATOM 705 C CA . ALA A 1 85 ? 16.966 5.575 -3.868 1.00 49.12 85 ALA A CA 1
ATOM 706 C C . ALA A 1 85 ? 16.139 5.902 -2.612 1.00 49.12 85 ALA A C 1
ATOM 708 O O . ALA A 1 85 ? 16.091 5.124 -1.660 1.00 49.12 85 ALA A O 1
ATOM 709 N N . THR A 1 86 ? 15.439 7.039 -2.599 1.00 57.03 86 THR A N 1
ATOM 710 C CA . THR A 1 86 ? 14.610 7.459 -1.463 1.00 57.03 86 THR A CA 1
ATOM 711 C C . THR A 1 86 ? 13.139 7.072 -1.598 1.00 57.03 86 THR A C 1
ATOM 713 O O . THR A 1 86 ? 12.345 7.413 -0.716 1.00 57.03 86 THR A O 1
ATOM 716 N N . GLN A 1 87 ? 12.711 6.389 -2.665 1.00 71.62 87 GLN A N 1
ATOM 717 C CA . GLN A 1 87 ? 11.301 6.041 -2.853 1.00 71.62 87 GLN A CA 1
ATOM 718 C C . GLN A 1 87 ? 10.885 4.863 -1.960 1.00 71.62 87 GLN A C 1
ATOM 720 O O . GLN A 1 87 ? 11.629 3.915 -1.753 1.00 71.62 87 GLN A O 1
ATOM 725 N N . ALA A 1 88 ? 9.681 4.924 -1.383 1.00 80.88 88 ALA A N 1
ATOM 726 C CA . ALA A 1 88 ? 9.201 3.832 -0.541 1.00 80.88 88 ALA A CA 1
ATOM 727 C C . ALA A 1 88 ? 8.706 2.701 -1.442 1.00 80.88 88 ALA A C 1
ATOM 729 O O . ALA A 1 88 ? 7.877 2.948 -2.321 1.00 80.88 88 ALA A O 1
ATOM 730 N N . ILE A 1 89 ? 9.186 1.488 -1.183 1.00 86.88 89 ILE A N 1
ATOM 731 C CA . ILE A 1 89 ? 8.661 0.270 -1.798 1.00 86.88 89 ILE A CA 1
ATOM 732 C C . ILE A 1 89 ? 7.613 -0.302 -0.849 1.00 86.88 89 ILE A C 1
ATOM 734 O O . ILE A 1 89 ? 7.877 -0.482 0.343 1.00 86.88 89 ILE A O 1
ATOM 738 N N . TYR A 1 90 ? 6.424 -0.559 -1.375 1.00 91.62 90 TYR A N 1
ATOM 739 C CA . TYR A 1 90 ? 5.306 -1.136 -0.647 1.00 91.62 90 TYR A CA 1
ATOM 740 C C . TYR A 1 90 ? 5.252 -2.643 -0.875 1.00 91.62 90 TYR A C 1
ATOM 742 O O . TYR A 1 90 ? 5.485 -3.122 -1.983 1.00 91.62 90 TYR A O 1
ATOM 750 N N . GLU A 1 91 ? 4.912 -3.372 0.182 1.00 91.56 91 GLU A N 1
ATOM 751 C CA . GLU A 1 91 ? 4.625 -4.806 0.145 1.00 91.56 91 GLU A CA 1
ATOM 752 C C . GLU A 1 91 ? 3.327 -5.090 0.909 1.00 91.56 91 GLU A C 1
ATOM 754 O O . GLU A 1 91 ? 2.974 -4.354 1.838 1.00 91.56 91 GLU A O 1
ATOM 759 N N . ILE A 1 92 ? 2.616 -6.157 0.542 1.00 93.25 92 ILE A N 1
ATOM 760 C CA . ILE A 1 92 ? 1.494 -6.632 1.355 1.00 93.25 92 ILE A CA 1
ATOM 761 C C . ILE A 1 92 ? 2.033 -7.249 2.655 1.00 93.25 92 ILE A C 1
ATOM 763 O O . ILE A 1 92 ? 3.007 -8.004 2.646 1.00 93.25 92 ILE A O 1
ATOM 767 N N . ALA A 1 93 ? 1.425 -6.906 3.789 1.00 92.75 93 ALA A N 1
ATOM 768 C CA . ALA A 1 93 ? 1.749 -7.498 5.083 1.00 92.75 93 ALA A CA 1
ATOM 769 C C . ALA A 1 93 ? 0.848 -8.709 5.368 1.00 92.75 93 ALA A C 1
ATOM 771 O O . ALA A 1 93 ? -0.207 -8.847 4.758 1.00 92.75 93 ALA A O 1
ATOM 772 N N . ALA A 1 94 ? 1.219 -9.543 6.348 1.00 91.94 94 ALA A N 1
ATOM 773 C CA . ALA A 1 94 ? 0.438 -10.724 6.743 1.00 91.94 94 ALA A CA 1
ATOM 774 C C . ALA A 1 94 ? -1.049 -10.404 6.979 1.00 91.94 94 ALA A C 1
ATOM 776 O O . ALA A 1 94 ? -1.900 -11.020 6.355 1.00 91.94 94 ALA A O 1
ATOM 777 N N . LYS A 1 95 ? -1.349 -9.336 7.732 1.00 94.94 95 LYS A N 1
ATOM 778 C CA . LYS A 1 95 ? -2.729 -8.877 7.963 1.00 94.94 95 LYS A CA 1
ATOM 779 C C . LYS A 1 95 ? -3.499 -8.543 6.682 1.00 94.94 95 LYS A C 1
ATOM 781 O O . LYS A 1 95 ? -4.702 -8.737 6.624 1.00 94.94 95 LYS A O 1
ATOM 786 N N . GLY A 1 96 ? -2.823 -8.002 5.667 1.00 95.69 96 GLY A N 1
ATOM 787 C CA . GLY A 1 96 ? -3.451 -7.715 4.377 1.00 95.69 96 GLY A CA 1
ATOM 788 C C . GLY A 1 96 ? -3.729 -8.986 3.574 1.00 95.69 96 GLY A C 1
ATOM 789 O O . GLY A 1 96 ? -4.728 -9.044 2.868 1.00 95.69 96 GLY A O 1
ATOM 790 N N . ILE A 1 97 ? -2.867 -10.002 3.700 1.00 94.50 97 ILE A N 1
ATOM 791 C CA . ILE A 1 97 ? -3.087 -11.326 3.100 1.00 94.50 97 ILE A CA 1
ATOM 792 C C . ILE A 1 97 ? -4.283 -11.999 3.774 1.00 94.50 97 ILE A C 1
ATOM 794 O O . ILE A 1 97 ? -5.215 -12.369 3.074 1.00 94.50 97 ILE A O 1
ATOM 798 N N . GLU A 1 98 ? -4.289 -12.067 5.107 1.00 95.50 98 GLU A N 1
ATOM 799 C CA . GLU A 1 98 ? -5.397 -12.616 5.905 1.00 95.50 98 GLU A CA 1
ATOM 800 C C . GLU A 1 98 ? -6.725 -11.933 5.554 1.00 95.50 98 GLU A C 1
ATOM 802 O O . GLU A 1 98 ? -7.747 -12.590 5.383 1.00 95.50 98 GLU A O 1
ATOM 807 N N . TYR A 1 99 ? -6.708 -10.608 5.378 1.00 96.81 99 TYR A N 1
ATOM 808 C CA . TYR A 1 99 ? -7.891 -9.857 4.969 1.00 96.81 99 TYR A CA 1
ATOM 809 C C . TYR A 1 99 ? -8.386 -10.243 3.565 1.00 96.81 99 TYR A C 1
ATOM 811 O O . TYR A 1 99 ? -9.585 -10.399 3.362 1.00 96.81 99 TYR A O 1
ATOM 819 N N . LEU A 1 100 ? -7.490 -10.431 2.588 1.00 96.31 100 LEU A N 1
ATOM 820 C CA . LEU A 1 100 ? -7.884 -10.911 1.257 1.00 96.31 100 LEU A CA 1
ATOM 821 C C . LEU A 1 100 ? -8.360 -12.371 1.272 1.00 96.31 100 LEU A C 1
ATOM 823 O O . LEU A 1 100 ? -9.247 -12.712 0.495 1.00 96.31 100 LEU A O 1
ATOM 827 N N . GLU A 1 101 ? -7.782 -13.215 2.130 1.00 95.38 101 GLU A N 1
ATOM 828 C CA . GLU A 1 101 ? -8.208 -14.605 2.340 1.00 95.38 101 GLU A CA 1
ATOM 829 C C . GLU A 1 101 ? -9.635 -14.663 2.890 1.00 95.38 101 GLU A C 1
ATOM 831 O O . GLU A 1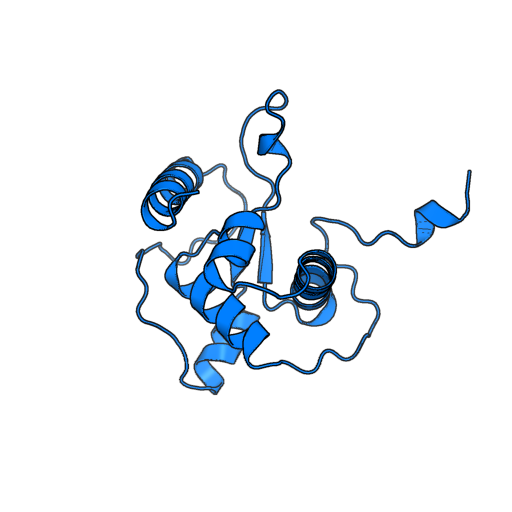 101 ? -10.461 -15.387 2.348 1.00 95.38 101 GLU A O 1
ATOM 836 N N . GLN A 1 102 ? -9.952 -13.845 3.898 1.00 97.00 102 GLN A N 1
ATOM 837 C CA . GLN A 1 102 ? -11.299 -13.748 4.477 1.00 97.00 102 GLN A CA 1
ATOM 838 C C . GLN A 1 102 ? -12.364 -13.302 3.473 1.00 97.00 102 GLN A C 1
ATOM 840 O O . GLN A 1 102 ? -13.533 -13.641 3.629 1.00 97.00 102 GLN A O 1
ATOM 845 N N . LEU A 1 103 ? -11.969 -12.526 2.465 1.00 96.38 103 LEU A N 1
ATOM 846 C CA . LEU A 1 103 ? -12.856 -12.094 1.389 1.00 96.38 103 LEU A CA 1
ATOM 847 C C . LEU A 1 103 ? -12.903 -13.081 0.215 1.00 96.38 103 LEU A C 1
ATOM 849 O O . LEU A 1 103 ? -13.647 -12.837 -0.727 1.00 96.38 103 LEU A O 1
ATOM 853 N N . GLU A 1 104 ? -12.089 -14.141 0.226 1.00 95.88 104 GLU A N 1
ATOM 854 C CA . GLU A 1 104 ? -11.892 -15.050 -0.913 1.00 95.88 104 GLU A CA 1
ATOM 855 C C . GLU A 1 104 ? -11.430 -14.315 -2.192 1.00 95.88 104 GLU A C 1
ATOM 857 O O . GLU A 1 104 ? -11.729 -14.700 -3.319 1.00 95.88 104 GLU A O 1
ATOM 862 N N . MET A 1 105 ? -10.660 -13.232 -2.024 1.00 94.94 105 MET A N 1
ATOM 863 C CA . MET A 1 105 ? -10.238 -12.323 -3.102 1.00 94.94 105 MET A CA 1
ATOM 864 C C . MET A 1 105 ? -8.731 -12.360 -3.382 1.00 94.94 105 MET A C 1
ATOM 866 O O . MET A 1 105 ? -8.176 -11.409 -3.951 1.00 94.94 105 MET A O 1
ATOM 870 N N . LEU A 1 106 ? -8.044 -13.432 -2.982 1.00 90.12 106 LEU A N 1
ATOM 871 C CA . LEU A 1 106 ? -6.636 -13.623 -3.316 1.00 90.12 106 LEU A CA 1
ATOM 872 C C . LEU A 1 106 ? -6.461 -13.811 -4.833 1.00 90.12 106 LEU A C 1
ATOM 874 O O . LEU A 1 106 ? -7.012 -14.750 -5.403 1.00 90.12 106 LEU A O 1
ATOM 878 N N . PRO A 1 107 ? -5.672 -12.960 -5.510 1.00 88.19 107 PRO A N 1
ATOM 879 C CA . PRO A 1 107 ? -5.443 -13.116 -6.935 1.00 88.19 107 PRO A CA 1
ATOM 880 C C . PRO A 1 107 ? -4.370 -14.172 -7.211 1.00 88.19 107 PRO A C 1
ATOM 882 O O . PRO A 1 107 ? -3.492 -14.434 -6.386 1.00 88.19 107 PRO A O 1
ATOM 885 N N . ASN A 1 108 ? -4.350 -14.684 -8.443 1.00 83.19 108 ASN A N 1
ATOM 886 C CA . ASN A 1 108 ? -3.217 -15.464 -8.934 1.00 83.19 108 ASN A CA 1
ATOM 887 C C . ASN A 1 108 ? -1.935 -14.628 -8.881 1.00 83.19 108 ASN A C 1
ATOM 889 O O . ASN A 1 108 ? -1.879 -13.490 -9.374 1.00 83.19 108 ASN A O 1
ATOM 893 N N . ARG A 1 109 ? -0.893 -15.206 -8.285 1.00 77.88 109 ARG A N 1
ATOM 894 C CA . ARG A 1 109 ? 0.386 -14.532 -8.091 1.00 77.88 109 ARG A CA 1
ATOM 895 C C . ARG A 1 109 ? 1.171 -14.525 -9.400 1.00 77.88 109 ARG A C 1
ATOM 897 O O . ARG A 1 109 ? 1.442 -15.581 -9.953 1.00 77.88 109 ARG A O 1
ATOM 904 N N . ALA A 1 110 ? 1.540 -13.338 -9.886 1.00 69.94 110 ALA A N 1
ATOM 905 C CA . ALA A 1 110 ? 2.333 -13.210 -11.113 1.00 69.94 110 ALA A CA 1
ATOM 906 C C . ALA A 1 110 ? 3.800 -13.595 -10.884 1.00 69.94 110 ALA A C 1
ATOM 908 O O . ALA A 1 110 ? 4.497 -13.986 -11.813 1.00 69.94 110 ALA A O 1
ATOM 909 N N . VAL A 1 111 ? 4.260 -13.479 -9.637 1.00 64.00 111 VAL A N 1
ATOM 910 C CA . VAL A 1 111 ? 5.641 -13.750 -9.247 1.00 64.00 111 VAL A CA 1
ATOM 911 C C . VAL A 1 111 ? 5.695 -14.629 -8.000 1.00 64.00 111 VAL A C 1
ATOM 913 O O . VAL A 1 111 ? 5.289 -14.243 -6.896 1.00 64.00 111 VAL A O 1
ATOM 916 N N . THR A 1 112 ? 6.214 -15.842 -8.165 1.00 55.84 112 THR A N 1
ATOM 917 C CA . THR A 1 112 ? 6.364 -16.813 -7.079 1.00 55.84 112 THR A CA 1
ATOM 918 C C . THR A 1 112 ? 7.608 -16.479 -6.265 1.00 55.84 112 THR A C 1
ATOM 920 O O . THR A 1 112 ? 8.701 -16.956 -6.542 1.00 55.84 112 THR A O 1
ATOM 923 N N . PHE A 1 113 ? 7.453 -15.652 -5.233 1.00 55.31 113 PHE A N 1
ATOM 924 C CA . PHE A 1 113 ? 8.514 -15.462 -4.239 1.00 55.31 113 PHE A CA 1
ATOM 925 C C . PHE A 1 113 ? 8.187 -16.212 -2.957 1.00 55.31 113 PHE A C 1
ATOM 927 O O . PHE A 1 113 ? 7.058 -16.112 -2.452 1.00 55.31 113 PHE A O 1
ATOM 934 N N . SER A 1 114 ? 9.190 -16.898 -2.405 1.00 51.91 114 SER A N 1
ATOM 935 C CA . SER A 1 114 ? 9.113 -17.546 -1.096 1.00 51.91 114 SER A CA 1
ATOM 936 C C . SER A 1 114 ? 8.585 -16.566 -0.037 1.00 51.91 114 SER A C 1
ATOM 938 O O . SER A 1 114 ? 8.781 -15.345 -0.120 1.00 51.91 114 SER A O 1
ATOM 940 N N . ARG A 1 115 ? 7.849 -17.081 0.960 1.00 51.06 115 ARG A N 1
ATOM 941 C CA . ARG A 1 115 ? 7.419 -16.323 2.149 1.00 51.06 115 ARG A CA 1
ATOM 942 C C . ARG A 1 115 ? 8.665 -15.947 2.968 1.00 51.06 115 ARG A C 1
ATOM 944 O O . ARG A 1 115 ? 8.944 -16.548 3.993 1.00 51.06 115 ARG A O 1
ATOM 951 N N . GLN A 1 116 ? 9.467 -14.999 2.492 1.00 51.16 116 GLN A N 1
ATOM 952 C CA . GLN A 1 116 ? 10.744 -14.687 3.125 1.00 51.16 116 GLN A CA 1
ATOM 953 C C . GLN A 1 116 ? 10.574 -13.645 4.232 1.00 51.16 116 GLN A C 1
ATOM 955 O O . GLN A 1 116 ? 10.052 -12.544 4.022 1.00 51.16 116 GLN A O 1
ATOM 960 N N . THR A 1 117 ? 11.030 -14.018 5.421 1.00 45.56 117 THR A N 1
ATOM 961 C CA . THR A 1 117 ? 11.013 -13.243 6.658 1.00 45.56 117 THR A CA 1
ATOM 962 C C . THR A 1 117 ? 12.172 -12.241 6.697 1.00 45.56 117 THR A C 1
ATOM 964 O O . THR A 1 117 ? 13.313 -12.633 6.871 1.00 45.56 117 THR A O 1
ATOM 967 N N . LYS A 1 118 ? 11.843 -10.946 6.577 1.00 47.44 118 LYS A N 1
ATOM 968 C CA . LYS A 1 118 ? 12.595 -9.741 7.012 1.00 47.44 118 LYS A CA 1
ATOM 969 C C . LYS A 1 118 ? 14.075 -9.520 6.587 1.00 47.44 118 LYS A C 1
ATOM 971 O O . LYS A 1 118 ? 14.959 -10.335 6.774 1.00 47.44 118 LYS A O 1
ATOM 976 N N . ARG A 1 119 ? 14.324 -8.248 6.223 1.00 48.44 119 ARG A N 1
ATOM 977 C CA . ARG A 1 119 ? 15.536 -7.420 6.457 1.00 48.44 119 ARG A CA 1
ATOM 978 C C . ARG A 1 119 ? 16.871 -7.671 5.741 1.00 48.44 119 ARG A C 1
ATOM 980 O O . ARG A 1 119 ? 17.748 -6.837 5.931 1.00 48.44 119 ARG A O 1
ATOM 987 N N . SER A 1 120 ? 17.036 -8.666 4.882 1.00 44.47 120 SER A N 1
ATOM 988 C CA . SER A 1 120 ? 18.288 -8.769 4.107 1.00 44.47 120 SER A CA 1
ATOM 989 C C . SER A 1 120 ? 18.227 -7.965 2.800 1.00 44.47 120 SER A C 1
ATOM 991 O O . SER A 1 120 ? 17.180 -7.939 2.144 1.00 44.47 120 SER A O 1
ATOM 993 N N . TYR A 1 121 ? 19.339 -7.309 2.434 1.00 52.28 121 TYR A N 1
ATOM 994 C CA . TYR A 1 121 ? 19.572 -6.761 1.089 1.00 52.28 121 TYR A CA 1
ATOM 995 C C . TYR A 1 121 ? 19.283 -7.871 0.076 1.00 52.28 121 TYR A C 1
ATOM 997 O O . TYR A 1 121 ? 19.823 -8.970 0.190 1.00 52.28 121 TYR A O 1
ATOM 1005 N N . ASN A 1 122 ? 18.367 -7.615 -0.855 1.00 57.53 122 ASN A N 1
ATOM 1006 C CA . ASN A 1 122 ? 17.891 -8.629 -1.783 1.00 57.53 122 ASN A CA 1
ATOM 1007 C C . ASN A 1 122 ? 18.026 -8.095 -3.221 1.00 57.53 122 ASN A C 1
ATOM 1009 O O . ASN A 1 122 ? 17.179 -7.300 -3.638 1.00 57.53 122 ASN A O 1
ATOM 1013 N N . PRO A 1 123 ? 19.053 -8.509 -3.985 1.00 58.53 123 PRO A N 1
ATOM 1014 C CA . PRO A 1 123 ? 19.210 -8.104 -5.381 1.00 58.53 123 PRO A CA 1
ATOM 1015 C C . PRO A 1 123 ? 18.037 -8.573 -6.258 1.00 58.53 123 PRO A C 1
ATOM 1017 O O . PRO A 1 123 ? 17.678 -7.887 -7.216 1.00 58.53 123 PRO A O 1
ATOM 1020 N N . GLN A 1 124 ? 17.341 -9.656 -5.888 1.00 63.47 124 GLN A N 1
ATOM 1021 C CA . GLN A 1 124 ? 16.108 -10.064 -6.562 1.00 63.47 124 GLN A CA 1
ATOM 1022 C C . GLN A 1 124 ? 14.984 -9.035 -6.394 1.00 63.47 124 GLN A C 1
ATOM 1024 O O . GLN A 1 124 ? 14.134 -8.949 -7.273 1.00 63.47 124 GLN A O 1
ATOM 1029 N N . ALA A 1 125 ? 14.963 -8.214 -5.336 1.00 64.62 125 ALA A N 1
ATOM 1030 C CA . ALA A 1 125 ? 13.969 -7.145 -5.216 1.00 64.62 125 ALA A CA 1
ATOM 1031 C C . ALA A 1 125 ? 14.174 -6.057 -6.283 1.00 64.62 125 ALA A C 1
ATOM 1033 O O . ALA A 1 125 ? 13.198 -5.608 -6.873 1.00 64.62 125 ALA A O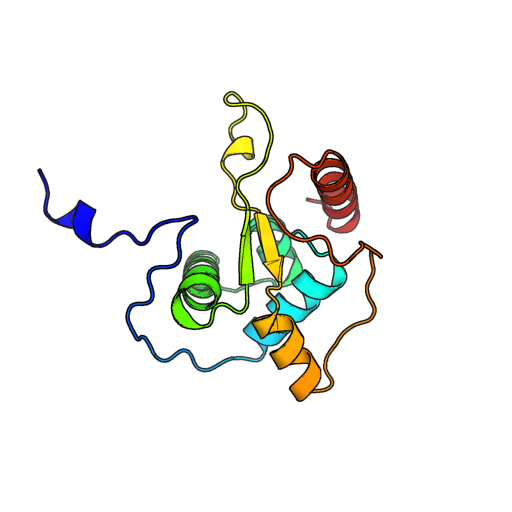 1
ATOM 1034 N N . LEU A 1 126 ? 15.424 -5.679 -6.578 1.00 67.88 126 LEU A N 1
ATOM 1035 C CA . LEU A 1 126 ? 15.733 -4.729 -7.654 1.00 67.88 126 LEU A CA 1
ATOM 1036 C C . LEU A 1 126 ? 15.413 -5.320 -9.031 1.00 67.88 126 LEU A C 1
ATOM 1038 O O . LEU A 1 126 ? 14.778 -4.656 -9.841 1.00 67.88 126 LEU A O 1
ATOM 1042 N N . HIS A 1 127 ? 15.768 -6.586 -9.265 1.00 66.69 127 HIS A N 1
ATOM 1043 C CA . HIS A 1 127 ? 15.406 -7.289 -10.499 1.00 66.69 127 HIS A CA 1
ATOM 1044 C C . HIS A 1 127 ? 13.883 -7.384 -10.690 1.00 66.69 127 HIS A C 1
ATOM 1046 O O . HIS A 1 127 ? 13.370 -7.144 -11.777 1.00 66.69 127 HIS A O 1
ATOM 1052 N N . THR A 1 128 ? 13.145 -7.667 -9.614 1.00 69.44 128 THR A N 1
ATOM 1053 C CA . THR A 1 128 ? 11.674 -7.692 -9.629 1.00 69.44 128 THR A CA 1
ATOM 1054 C C . THR A 1 128 ? 11.107 -6.328 -9.987 1.00 69.44 128 THR A C 1
ATOM 1056 O O . THR A 1 128 ? 10.200 -6.247 -10.806 1.00 69.44 128 THR A O 1
ATOM 1059 N N . MET A 1 129 ? 11.644 -5.260 -9.392 1.00 73.00 129 MET A N 1
ATOM 1060 C CA . MET A 1 129 ? 11.228 -3.900 -9.722 1.00 73.00 129 MET A CA 1
ATOM 1061 C C . MET A 1 129 ? 11.489 -3.597 -11.199 1.00 73.00 129 MET A C 1
ATOM 1063 O O . MET A 1 129 ? 10.571 -3.148 -11.860 1.00 73.00 129 MET A O 1
ATOM 1067 N N . ALA A 1 130 ? 12.650 -3.966 -11.751 1.00 72.19 130 ALA A N 1
ATOM 1068 C CA . ALA A 1 130 ? 12.936 -3.782 -13.177 1.00 72.19 130 ALA A CA 1
ATOM 1069 C C . ALA A 1 130 ? 11.963 -4.546 -14.103 1.00 72.19 130 ALA A C 1
ATOM 1071 O O . ALA A 1 130 ? 11.549 -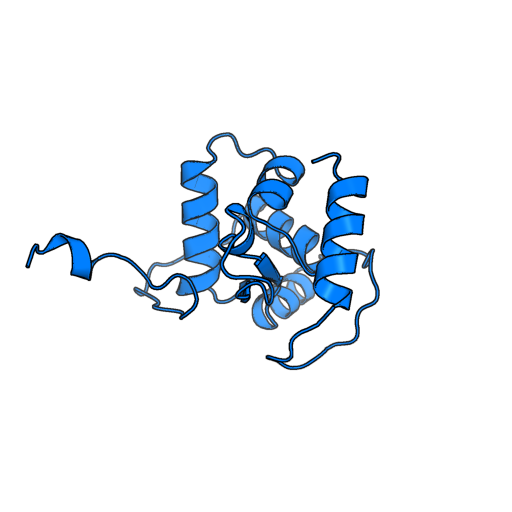4.020 -15.133 1.00 72.19 130 ALA A O 1
ATOM 1072 N N . ILE A 1 131 ? 11.554 -5.769 -13.734 1.00 72.94 131 ILE A N 1
ATOM 1073 C CA . ILE A 1 131 ? 10.506 -6.506 -14.465 1.00 72.94 131 ILE A CA 1
ATOM 1074 C C . ILE A 1 131 ? 9.171 -5.757 -14.388 1.00 72.94 131 ILE A C 1
ATOM 1076 O O . ILE A 1 131 ? 8.450 -5.672 -15.378 1.00 72.94 131 ILE A O 1
ATOM 1080 N N . ILE A 1 132 ? 8.822 -5.230 -13.216 1.00 72.69 132 ILE A N 1
ATOM 1081 C CA . ILE A 1 132 ? 7.566 -4.507 -13.012 1.00 72.69 132 ILE A CA 1
ATOM 1082 C C . ILE A 1 132 ? 7.554 -3.188 -13.789 1.00 72.69 132 ILE A C 1
ATOM 1084 O O . ILE A 1 132 ? 6.546 -2.913 -14.432 1.00 72.69 132 ILE A O 1
ATOM 1088 N N . ASP A 1 133 ? 8.649 -2.423 -13.774 1.00 77.38 133 ASP A N 1
ATOM 1089 C CA . ASP A 1 133 ? 8.824 -1.197 -14.565 1.00 77.38 133 ASP A CA 1
ATOM 1090 C C . ASP A 1 133 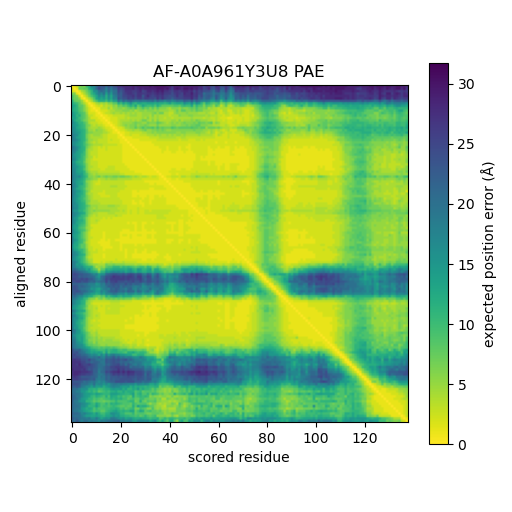? 8.529 -1.499 -16.051 1.00 77.38 133 ASP A C 1
ATOM 1092 O O . ASP A 1 133 ? 7.704 -0.838 -16.683 1.00 77.38 133 ASP A O 1
ATOM 1096 N N . ALA A 1 134 ? 9.101 -2.591 -16.580 1.00 73.94 134 ALA A N 1
ATOM 1097 C CA . ALA A 1 134 ? 8.864 -3.038 -17.953 1.00 73.94 134 ALA A CA 1
ATOM 1098 C C . ALA A 1 134 ? 7.408 -3.477 -18.216 1.00 73.94 134 ALA A C 1
ATOM 1100 O O . ALA A 1 134 ? 6.845 -3.138 -19.254 1.00 73.94 134 ALA A O 1
ATOM 1101 N N . LEU A 1 135 ? 6.781 -4.215 -17.290 1.00 73.81 135 LEU A N 1
ATOM 1102 C CA . LEU A 1 135 ? 5.394 -4.683 -17.430 1.00 73.81 135 LEU A CA 1
ATOM 1103 C C . LEU A 1 135 ? 4.361 -3.555 -17.327 1.00 73.81 135 LEU A C 1
ATOM 1105 O O . LEU A 1 135 ? 3.284 -3.660 -17.912 1.00 73.81 135 LEU A O 1
ATOM 1109 N N . LEU A 1 136 ? 4.658 -2.514 -16.549 1.00 72.56 136 LEU A N 1
ATOM 1110 C CA . LEU A 1 136 ? 3.767 -1.375 -16.330 1.00 72.56 136 LEU A CA 1
ATOM 1111 C C . LEU A 1 136 ? 4.076 -0.181 -17.243 1.00 72.56 136 LEU A C 1
ATOM 1113 O O . LEU A 1 136 ? 3.310 0.781 -17.226 1.00 72.56 136 LEU A O 1
ATOM 1117 N N . ALA A 1 137 ? 5.144 -0.265 -18.043 1.00 74.75 137 ALA A N 1
ATOM 1118 C CA . ALA A 1 137 ? 5.617 0.778 -18.952 1.00 74.75 137 ALA A CA 1
ATOM 1119 C C . ALA A 1 137 ? 5.859 2.134 -18.254 1.00 74.75 137 ALA A C 1
ATOM 1121 O O . ALA A 1 137 ? 5.386 3.172 -18.725 1.00 74.75 137 ALA A O 1
ATOM 1122 N N . ILE A 1 138 ? 6.578 2.117 -17.120 1.00 59.59 138 ILE A N 1
ATOM 1123 C CA . ILE A 1 138 ? 6.895 3.300 -16.286 1.00 59.59 138 ILE A CA 1
ATOM 1124 C C . ILE A 1 138 ? 8.404 3.511 -16.168 1.00 59.59 138 ILE A C 1
ATOM 1126 O O . ILE A 1 138 ? 9.127 2.501 -16.040 1.00 59.59 138 ILE A O 1
#